Protein AF-M0P6E9-F1 (afdb_monomer_lite)

Foldseek 3Di:
DKFAPVQFDPCLQPDDPVSQLVLLVQLCVQLVHDSVQKHKDRDHDDDDPPQPPFDDDPNDGDGCVPDPPVNVVVNVVSRRPGMIDIGGPPVSLVSSQVSSCVSRVGDPVRDDSDPPPPPPPDPVVVPPPD

Radius of gyration: 19.84 Å; chains: 1; bounding box: 46×29×56 Å

InterPro domains:
  IPR045509 HD-associated domain [PF19276] (1-109)

Organism: NCBI:txid1230456

Structure (mmCIF, N/CA/C/O backbone):
data_AF-M0P6E9-F1
#
_entry.id   AF-M0P6E9-F1
#
loop_
_atom_site.group_PDB
_atom_site.id
_atom_site.type_symbol
_atom_site.label_atom_id
_atom_site.label_alt_id
_atom_site.label_comp_id
_atom_site.label_asym_id
_atom_site.label_entity_id
_atom_site.label_seq_id
_atom_site.pdbx_PDB_ins_code
_atom_site.Cartn_x
_atom_site.Cartn_y
_atom_site.Cartn_z
_atom_site.occupancy
_atom_site.B_iso_or_equiv
_atom_site.auth_seq_id
_atom_site.auth_comp_id
_atom_site.auth_asym_id
_atom_site.auth_atom_id
_atom_site.pdbx_PDB_model_num
ATOM 1 N N . MET A 1 1 ? 8.505 5.406 -2.255 1.00 88.75 1 MET A N 1
ATOM 2 C CA . MET A 1 1 ? 7.407 6.377 -2.026 1.00 88.75 1 MET A CA 1
ATOM 3 C C . MET A 1 1 ? 6.460 5.807 -0.987 1.00 88.75 1 MET A C 1
ATOM 5 O O . MET A 1 1 ? 6.493 4.594 -0.787 1.00 88.75 1 MET A O 1
ATOM 9 N N . TRP A 1 2 ? 5.639 6.644 -0.362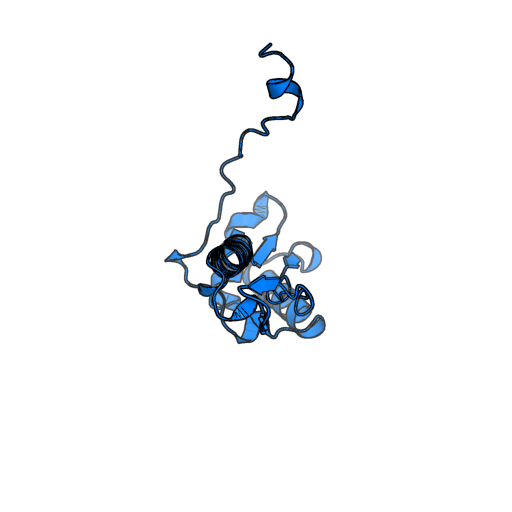 1.00 91.69 2 TRP A N 1
ATOM 10 C CA . TRP A 1 2 ? 4.557 6.194 0.511 1.00 91.69 2 TRP A CA 1
ATOM 11 C C . TRP A 1 2 ? 3.276 7.009 0.312 1.00 91.69 2 TRP A C 1
ATOM 13 O O . TRP A 1 2 ? 3.346 8.135 -0.185 1.00 91.69 2 TRP A O 1
ATOM 23 N N . ALA A 1 3 ? 2.145 6.415 0.700 1.00 90.19 3 ALA A N 1
ATOM 24 C CA . ALA A 1 3 ? 0.812 7.021 0.699 1.00 90.19 3 ALA A CA 1
ATOM 25 C C . ALA A 1 3 ? 0.105 6.772 2.043 1.00 90.19 3 ALA A C 1
ATOM 27 O O . ALA A 1 3 ? 0.342 5.741 2.688 1.00 90.19 3 ALA A O 1
ATOM 28 N N . GLU A 1 4 ? -0.719 7.726 2.482 1.00 89.31 4 GLU A N 1
ATOM 29 C CA . GLU A 1 4 ? -1.529 7.608 3.701 1.00 89.31 4 GLU A CA 1
ATOM 30 C C . GLU A 1 4 ? -2.797 6.788 3.443 1.00 89.31 4 GLU A C 1
ATOM 32 O O . GLU A 1 4 ? -3.168 6.529 2.301 1.00 89.31 4 GLU A O 1
ATOM 37 N N . TYR A 1 5 ? -3.468 6.357 4.513 1.00 87.81 5 TYR A N 1
ATOM 38 C CA . TYR A 1 5 ? -4.628 5.465 4.416 1.00 87.81 5 TYR A CA 1
ATOM 39 C C . TYR A 1 5 ? -5.737 6.015 3.504 1.00 87.81 5 TYR A C 1
ATOM 41 O O . TYR A 1 5 ? -6.302 5.270 2.705 1.00 87.81 5 TYR A O 1
ATOM 49 N N . ASP A 1 6 ? -6.035 7.311 3.626 1.00 87.88 6 ASP A N 1
ATOM 50 C CA . ASP A 1 6 ? -7.139 7.962 2.914 1.00 87.88 6 ASP A CA 1
ATOM 51 C C . ASP A 1 6 ? -6.813 8.248 1.430 1.00 87.88 6 ASP A C 1
ATOM 53 O O . ASP A 1 6 ? -7.733 8.440 0.636 1.00 87.88 6 ASP A O 1
ATOM 57 N N . ASP A 1 7 ? -5.532 8.201 1.042 1.00 89.31 7 ASP A N 1
ATOM 58 C CA . ASP A 1 7 ? -5.055 8.433 -0.334 1.00 89.31 7 ASP A CA 1
ATOM 59 C C . ASP A 1 7 ? -4.926 7.134 -1.152 1.00 89.31 7 ASP A C 1
ATOM 61 O O . ASP A 1 7 ? -4.535 7.150 -2.324 1.00 89.31 7 ASP A O 1
ATOM 65 N N . VAL A 1 8 ? -5.223 5.988 -0.531 1.00 90.38 8 VAL A N 1
ATOM 66 C CA . VAL A 1 8 ? -5.123 4.659 -1.140 1.00 90.38 8 VAL A CA 1
ATOM 67 C C . VAL A 1 8 ? -6.526 4.144 -1.497 1.00 90.38 8 VAL A C 1
ATOM 69 O O . VAL A 1 8 ? -7.386 4.054 -0.618 1.00 90.38 8 VAL A O 1
ATOM 72 N N . PRO A 1 9 ? -6.788 3.772 -2.766 1.00 91.31 9 PRO A N 1
ATOM 73 C CA . PRO A 1 9 ? -8.082 3.227 -3.175 1.00 91.31 9 PRO A CA 1
ATOM 74 C C . PRO A 1 9 ? -8.426 1.891 -2.501 1.00 91.31 9 PRO A C 1
ATOM 76 O O . PRO A 1 9 ? -7.556 1.045 -2.308 1.00 91.31 9 PRO A O 1
ATOM 79 N N . GLU A 1 10 ? -9.720 1.637 -2.273 1.00 90.06 10 GLU A N 1
ATOM 80 C CA . GLU A 1 10 ? -10.227 0.407 -1.626 1.00 90.06 10 GLU A CA 1
ATOM 81 C C . GLU A 1 10 ? -9.695 -0.885 -2.267 1.00 90.06 10 GLU A C 1
ATOM 83 O O . GLU A 1 10 ? -9.287 -1.803 -1.568 1.00 90.06 10 GLU A O 1
ATOM 88 N N . ARG A 1 11 ? -9.592 -0.933 -3.604 1.00 91.56 11 ARG A N 1
ATOM 89 C CA . ARG A 1 11 ? -9.064 -2.108 -4.328 1.00 91.56 11 ARG A CA 1
ATOM 90 C C . ARG A 1 11 ? -7.640 -2.500 -3.920 1.00 91.56 11 ARG A C 1
ATOM 92 O O . ARG A 1 11 ? -7.230 -3.623 -4.178 1.00 91.56 11 ARG A O 1
ATOM 99 N N . VAL A 1 12 ? -6.867 -1.542 -3.405 1.00 91.81 12 VAL A N 1
ATOM 100 C CA . VAL A 1 12 ? -5.497 -1.762 -2.941 1.00 91.81 12 VAL A CA 1
ATOM 101 C C . VAL A 1 12 ? -5.526 -2.226 -1.487 1.00 91.81 12 VAL A C 1
ATOM 103 O O . VAL A 1 12 ? -4.804 -3.154 -1.155 1.00 91.81 12 VAL A O 1
ATOM 106 N N . HIS A 1 13 ? -6.404 -1.663 -0.647 1.00 90.31 13 HIS A N 1
ATOM 107 C CA . HIS A 1 13 ? -6.617 -2.126 0.736 1.00 90.31 13 HIS A CA 1
ATOM 108 C C . HIS A 1 13 ? -7.131 -3.569 0.817 1.00 90.31 13 HIS A C 1
ATOM 110 O O . HIS A 1 13 ? -6.782 -4.298 1.742 1.00 90.31 13 HIS A O 1
ATOM 116 N N . GLU A 1 14 ? -7.958 -3.982 -0.144 1.00 89.19 14 GLU A N 1
ATOM 117 C CA . GLU A 1 14 ? -8.543 -5.326 -0.219 1.00 89.19 14 GLU A CA 1
ATOM 118 C C . GLU A 1 14 ? -7.663 -6.342 -0.970 1.00 89.19 14 GLU A C 1
ATOM 120 O O . GLU A 1 14 ? -8.058 -7.503 -1.108 1.00 89.19 14 GLU A O 1
ATOM 125 N N . ALA A 1 15 ? -6.495 -5.927 -1.476 1.00 89.75 15 ALA A N 1
ATOM 126 C CA . ALA A 1 15 ? -5.599 -6.811 -2.208 1.00 89.75 15 ALA A CA 1
ATOM 127 C C . ALA A 1 15 ? -5.109 -7.949 -1.300 1.00 89.75 15 ALA A C 1
ATOM 129 O O . ALA A 1 15 ? -4.611 -7.728 -0.197 1.00 89.75 15 ALA A O 1
ATOM 130 N N . ASP A 1 16 ? -5.258 -9.185 -1.769 1.00 90.38 16 ASP A N 1
ATOM 131 C CA . ASP A 1 16 ? -4.583 -10.326 -1.166 1.00 90.38 16 ASP A CA 1
ATOM 132 C C . ASP A 1 16 ? -3.158 -10.461 -1.720 1.00 90.38 16 ASP A C 1
ATOM 134 O O . ASP A 1 16 ? -2.718 -9.698 -2.578 1.00 90.38 16 ASP A O 1
ATOM 138 N N . HIS A 1 17 ? -2.417 -11.453 -1.234 1.00 90.38 17 HIS A N 1
ATOM 139 C CA . HIS A 1 17 ? -1.017 -11.623 -1.614 1.00 90.38 17 HIS A CA 1
ATOM 140 C C . HIS A 1 17 ? -0.800 -11.860 -3.122 1.00 90.38 17 HIS A C 1
ATOM 142 O O . HIS A 1 17 ? 0.224 -11.452 -3.681 1.00 90.38 17 HIS A O 1
ATOM 148 N N . ASP A 1 18 ? -1.752 -12.522 -3.786 1.00 93.81 18 ASP A N 1
ATOM 149 C CA . ASP A 1 18 ? -1.676 -12.770 -5.225 1.00 93.81 18 ASP A CA 1
ATOM 150 C C . ASP A 1 18 ? -1.939 -11.465 -5.991 1.00 93.81 18 ASP A C 1
ATOM 152 O O . ASP A 1 18 ? -1.188 -11.127 -6.908 1.00 93.81 18 ASP A O 1
ATOM 156 N N . ALA A 1 19 ? -2.935 -10.682 -5.564 1.00 94.06 19 ALA A N 1
ATOM 157 C CA . ALA A 1 19 ? -3.206 -9.356 -6.110 1.00 94.06 19 ALA A CA 1
ATOM 158 C C . ALA A 1 19 ? -2.036 -8.381 -5.885 1.00 94.06 19 ALA A C 1
ATOM 160 O O . ALA A 1 19 ? -1.636 -7.689 -6.818 1.00 94.06 19 ALA A O 1
ATOM 161 N N . GLU A 1 20 ? -1.435 -8.357 -4.691 1.00 94.56 20 GLU A N 1
ATOM 162 C CA . GLU A 1 20 ? -0.222 -7.581 -4.402 1.00 94.56 20 GLU A CA 1
ATOM 163 C C . GLU A 1 20 ? 0.919 -7.956 -5.356 1.00 94.56 20 GLU A C 1
ATOM 165 O O . GLU A 1 20 ? 1.574 -7.082 -5.922 1.00 94.56 20 GLU A O 1
ATOM 170 N N . THR A 1 21 ? 1.129 -9.256 -5.587 1.00 95.31 21 THR A N 1
ATOM 171 C CA . THR A 1 21 ? 2.175 -9.763 -6.486 1.00 95.31 21 THR A CA 1
ATOM 172 C C . THR A 1 21 ? 1.947 -9.355 -7.944 1.00 95.31 21 THR A C 1
ATOM 174 O O . THR A 1 21 ? 2.911 -9.037 -8.648 1.00 95.31 21 THR A O 1
ATOM 177 N N . GLU A 1 22 ? 0.701 -9.357 -8.420 1.00 96.81 22 GLU A N 1
ATOM 178 C CA . GLU A 1 22 ? 0.379 -8.865 -9.765 1.00 96.81 22 GLU A CA 1
ATOM 179 C C . GLU A 1 22 ? 0.562 -7.344 -9.862 1.00 96.81 22 GLU A C 1
ATOM 181 O O . GLU A 1 22 ? 1.165 -6.863 -10.819 1.00 96.81 22 GLU A O 1
ATOM 186 N N . LEU A 1 23 ? 0.185 -6.580 -8.832 1.00 97.19 23 LEU A N 1
ATOM 187 C CA . LEU A 1 23 ? 0.444 -5.138 -8.791 1.00 97.19 23 LEU A CA 1
ATOM 188 C C . LEU A 1 23 ? 1.949 -4.822 -8.809 1.00 97.19 23 LEU A C 1
ATOM 190 O O . LEU A 1 23 ? 2.383 -3.952 -9.561 1.00 97.19 23 LEU A O 1
ATOM 194 N N . GLU A 1 24 ? 2.779 -5.547 -8.049 1.00 98.12 24 GLU A N 1
ATOM 195 C CA . GLU A 1 24 ? 4.246 -5.420 -8.125 1.00 98.12 24 GLU A CA 1
ATOM 196 C C . GLU A 1 24 ? 4.767 -5.627 -9.549 1.00 98.12 24 GLU A C 1
ATOM 198 O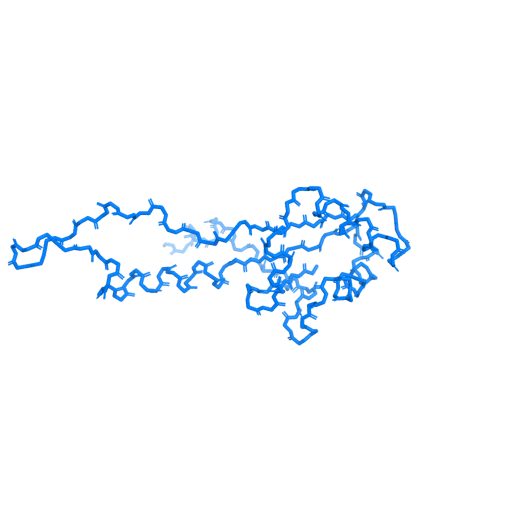 O . GLU A 1 24 ? 5.703 -4.950 -9.991 1.00 98.12 24 GLU A O 1
ATOM 203 N N . ARG A 1 25 ? 4.182 -6.593 -10.261 1.00 98.12 25 ARG A N 1
ATOM 204 C CA . ARG A 1 25 ? 4.553 -6.922 -11.630 1.00 98.12 25 ARG A CA 1
ATOM 205 C C . ARG A 1 25 ? 4.154 -5.815 -12.597 1.00 98.12 25 ARG A C 1
ATOM 207 O O . ARG A 1 25 ? 5.012 -5.384 -13.362 1.00 98.12 25 ARG A O 1
ATOM 214 N N . GLU A 1 26 ? 2.917 -5.338 -12.533 1.00 98.19 26 GLU A N 1
ATOM 215 C CA . GLU A 1 26 ? 2.425 -4.232 -13.360 1.00 98.19 26 GLU A CA 1
ATOM 216 C C . GLU A 1 26 ? 3.279 -2.972 -13.165 1.00 98.19 26 GLU A C 1
ATOM 218 O O . GLU A 1 26 ? 3.734 -2.368 -14.135 1.00 98.19 26 GLU A O 1
ATOM 223 N N . ILE A 1 27 ? 3.604 -2.629 -11.912 1.00 98.00 27 ILE A N 1
ATOM 224 C CA . ILE A 1 27 ? 4.489 -1.500 -11.590 1.00 98.00 27 ILE A CA 1
ATOM 225 C C . ILE A 1 27 ? 5.883 -1.703 -12.193 1.00 98.00 27 ILE A C 1
ATOM 227 O O . ILE A 1 27 ? 6.482 -0.761 -12.714 1.00 98.00 27 ILE A O 1
ATOM 231 N N . ALA A 1 28 ? 6.435 -2.915 -12.103 1.00 97.94 28 ALA A N 1
ATOM 232 C CA . ALA A 1 28 ? 7.758 -3.210 -12.640 1.00 97.94 28 ALA A CA 1
ATOM 233 C C . ALA A 1 28 ? 7.799 -3.143 -14.174 1.00 97.94 28 ALA A C 1
ATOM 235 O O . ALA A 1 28 ? 8.785 -2.652 -14.729 1.00 97.94 28 ALA A O 1
ATOM 236 N N . GLU A 1 29 ? 6.741 -3.619 -14.834 1.00 98.25 29 GLU A N 1
ATOM 237 C CA . GLU A 1 29 ? 6.571 -3.558 -16.286 1.00 98.25 29 GLU A CA 1
ATOM 238 C C . GLU A 1 29 ? 6.457 -2.099 -16.759 1.00 98.25 29 GLU A C 1
ATOM 240 O O . GLU A 1 29 ? 7.213 -1.692 -17.641 1.00 98.25 29 GLU A O 1
ATOM 245 N N . GLU A 1 30 ? 5.626 -1.283 -16.106 1.00 98.12 30 GLU A N 1
ATOM 246 C CA . GLU A 1 30 ? 5.474 0.147 -16.417 1.00 98.12 30 GLU A CA 1
ATOM 247 C C . GLU A 1 30 ? 6.763 0.952 -16.143 1.00 98.12 30 GLU A C 1
ATOM 249 O O . GLU A 1 30 ? 7.137 1.849 -16.898 1.00 98.12 30 GLU A O 1
ATOM 254 N N . ALA A 1 31 ? 7.510 0.616 -15.085 1.00 96.88 31 ALA A N 1
ATOM 255 C CA . ALA A 1 31 ? 8.753 1.307 -14.722 1.00 96.88 31 ALA A CA 1
ATOM 256 C C . ALA A 1 31 ? 10.005 0.843 -15.500 1.00 96.88 31 ALA A C 1
ATOM 258 O O . ALA A 1 31 ? 11.101 1.391 -15.270 1.00 96.88 31 ALA A O 1
ATOM 259 N N . ASP A 1 32 ? 9.861 -0.163 -16.371 1.00 97.50 32 ASP A N 1
ATOM 260 C CA . ASP A 1 32 ? 10.944 -0.858 -17.079 1.00 97.50 32 ASP A CA 1
ATOM 261 C C . ASP A 1 32 ? 12.053 -1.326 -16.113 1.00 97.50 32 ASP A C 1
ATOM 263 O O . ASP A 1 32 ? 13.222 -0.919 -16.165 1.00 97.50 32 ASP A O 1
ATOM 267 N N . VAL A 1 33 ? 11.665 -2.139 -15.126 1.00 97.56 33 VAL A N 1
ATOM 268 C CA . VAL A 1 33 ? 12.578 -2.765 -14.160 1.00 97.56 33 VAL A CA 1
ATOM 269 C C . VAL A 1 33 ? 12.261 -4.246 -13.973 1.00 97.56 33 VAL A C 1
ATOM 271 O O . VAL A 1 33 ? 11.181 -4.736 -14.275 1.00 97.56 33 VAL A O 1
ATOM 274 N N . ALA A 1 34 ? 13.217 -5.002 -13.430 1.00 96.56 34 ALA A N 1
ATOM 275 C CA . ALA A 1 34 ? 12.944 -6.381 -13.044 1.00 96.56 34 ALA A CA 1
ATOM 276 C C . ALA A 1 34 ? 11.914 -6.423 -11.903 1.00 96.56 34 ALA A C 1
ATOM 278 O O . ALA A 1 34 ? 12.105 -5.730 -10.910 1.00 96.56 34 ALA A O 1
ATOM 279 N N . ARG A 1 35 ? 10.917 -7.315 -11.972 1.00 95.19 35 ARG A N 1
ATOM 280 C CA . ARG A 1 35 ? 9.895 -7.502 -10.917 1.00 95.19 35 ARG A CA 1
ATOM 281 C C . ARG A 1 35 ? 10.466 -7.576 -9.498 1.00 95.19 35 ARG A C 1
ATOM 283 O O . ARG A 1 35 ? 9.980 -6.909 -8.605 1.00 95.19 35 ARG A O 1
ATOM 290 N N . ARG A 1 36 ? 11.573 -8.302 -9.295 1.00 95.56 36 ARG A N 1
ATOM 291 C CA . ARG A 1 36 ? 12.260 -8.419 -7.984 1.00 95.56 36 ARG A CA 1
ATOM 292 C C . ARG A 1 36 ? 12.803 -7.098 -7.411 1.00 95.56 36 ARG A C 1
ATOM 294 O O . ARG A 1 36 ? 13.351 -7.092 -6.315 1.00 95.56 36 ARG A O 1
ATOM 301 N N . HIS A 1 37 ? 12.809 -6.029 -8.204 1.00 96.62 37 HIS A N 1
ATOM 302 C CA . HIS A 1 37 ? 13.223 -4.693 -7.788 1.00 96.62 37 HIS A CA 1
ATOM 303 C C . HIS A 1 37 ? 12.045 -3.843 -7.311 1.00 96.62 37 HIS A C 1
ATOM 305 O O . HIS A 1 37 ? 12.283 -2.703 -6.938 1.00 96.62 37 HIS A O 1
ATOM 311 N N . VAL A 1 38 ? 10.818 -4.357 -7.338 1.00 97.88 38 VAL A N 1
ATOM 312 C CA . VAL A 1 38 ? 9.638 -3.682 -6.807 1.00 97.88 38 VAL A CA 1
ATOM 313 C C . VAL A 1 38 ? 9.112 -4.523 -5.657 1.00 97.88 38 VAL A C 1
ATOM 315 O O . VAL A 1 38 ? 8.988 -5.737 -5.790 1.00 97.88 38 VAL A O 1
ATOM 318 N N . ILE A 1 39 ? 8.868 -3.872 -4.524 1.00 97.25 39 ILE A N 1
ATOM 319 C CA . ILE A 1 39 ? 8.163 -4.458 -3.385 1.00 97.25 39 ILE A CA 1
ATOM 320 C C . ILE A 1 39 ? 7.019 -3.515 -3.046 1.00 97.25 39 ILE A C 1
ATOM 322 O O . ILE A 1 39 ? 7.266 -2.324 -2.814 1.00 97.25 39 ILE A O 1
ATOM 326 N N . LEU A 1 40 ? 5.804 -4.053 -3.028 1.00 96.44 40 LEU A N 1
ATOM 327 C CA . LEU A 1 40 ? 4.607 -3.374 -2.549 1.00 96.44 40 LEU A CA 1
ATOM 328 C C . LEU A 1 40 ? 4.304 -3.872 -1.132 1.00 96.44 40 LEU A C 1
ATOM 330 O O . LEU A 1 40 ? 4.240 -5.071 -0.893 1.00 96.44 40 LEU A O 1
ATOM 334 N N . ASP A 1 41 ? 4.149 -2.945 -0.194 1.00 94.19 41 ASP A N 1
ATOM 335 C CA . ASP A 1 41 ? 3.781 -3.228 1.193 1.00 94.19 41 ASP A CA 1
ATOM 336 C C . ASP A 1 41 ? 2.449 -2.543 1.494 1.00 94.19 41 ASP A C 1
ATOM 338 O O . ASP A 1 41 ? 2.385 -1.308 1.553 1.00 94.19 41 ASP A O 1
ATOM 342 N N . VAL A 1 42 ? 1.395 -3.347 1.645 1.00 93.25 42 VAL A N 1
ATOM 343 C CA . VAL A 1 42 ? 0.052 -2.902 2.028 1.00 93.25 42 VAL A CA 1
ATOM 344 C C . VAL A 1 42 ? -0.243 -3.443 3.427 1.00 93.25 42 VAL A C 1
ATOM 346 O O . VAL A 1 42 ? -0.667 -4.588 3.587 1.00 93.25 42 VAL A O 1
ATOM 349 N N . PRO A 1 43 ? -0.008 -2.654 4.491 1.00 88.56 43 PRO A N 1
ATOM 350 C CA . PRO A 1 43 ? -0.321 -3.123 5.828 1.00 88.56 43 PRO A CA 1
ATOM 351 C C . PRO A 1 43 ? -1.835 -3.352 5.964 1.00 88.56 43 PRO A C 1
ATOM 353 O O . PRO A 1 43 ? -2.621 -2.563 5.436 1.00 88.56 43 PRO A O 1
ATOM 356 N N . PRO A 1 44 ? -2.278 -4.364 6.729 1.00 83.19 44 PRO A N 1
ATOM 357 C CA . PRO A 1 44 ? -3.701 -4.614 6.935 1.00 83.19 44 PRO A CA 1
ATOM 358 C C . PRO A 1 44 ? -4.397 -3.404 7.569 1.00 83.19 44 PRO A C 1
ATOM 360 O O . PRO A 1 44 ? -3.756 -2.603 8.263 1.00 83.19 44 PRO A O 1
ATOM 363 N N . GLU A 1 45 ? -5.722 -3.302 7.395 1.00 78.19 45 GLU A N 1
ATOM 364 C CA . GLU A 1 45 ? -6.489 -2.208 7.996 1.00 78.19 45 GLU A CA 1
ATOM 365 C C . GLU A 1 45 ? -6.216 -2.139 9.515 1.00 78.19 45 GLU A C 1
ATOM 367 O O . GLU A 1 45 ? -6.284 -3.167 10.211 1.00 78.19 45 GLU A O 1
ATOM 372 N N . PRO A 1 46 ? -5.926 -0.940 10.066 1.00 70.12 46 PRO A N 1
ATOM 373 C CA . PRO A 1 46 ? -5.733 -0.756 11.496 1.00 70.12 46 PRO A CA 1
ATOM 374 C C . PRO A 1 46 ? -6.947 -1.250 12.296 1.00 70.12 46 PRO A C 1
ATOM 376 O O . PRO A 1 46 ? -7.967 -0.566 12.423 1.00 70.12 46 PRO A O 1
ATOM 379 N N . SER A 1 47 ? -6.832 -2.442 12.882 1.00 63.75 47 SER A N 1
ATOM 380 C CA . SER A 1 47 ? -7.879 -3.033 13.713 1.00 63.75 47 SER A CA 1
ATOM 381 C C . SER A 1 47 ? -7.524 -2.916 15.193 1.00 63.75 47 SER A C 1
ATOM 383 O O . SER A 1 47 ? -6.445 -3.296 15.643 1.00 63.75 47 SER A O 1
ATOM 385 N N . MET A 1 48 ? -8.458 -2.412 15.998 1.00 58.28 48 MET A N 1
ATOM 386 C CA . MET A 1 48 ? -8.303 -2.422 17.452 1.00 58.28 48 MET A CA 1
ATOM 387 C C . MET A 1 48 ? -8.807 -3.754 18.007 1.00 58.28 48 MET A C 1
ATOM 389 O O . MET A 1 48 ? -9.993 -3.911 18.295 1.00 58.28 48 MET A O 1
ATOM 393 N N . ARG A 1 49 ? -7.897 -4.711 18.212 1.00 47.31 49 ARG A N 1
ATOM 394 C CA . ARG A 1 49 ? -8.162 -5.968 18.939 1.00 47.31 49 ARG A CA 1
ATOM 395 C C . ARG A 1 49 ? -8.275 -5.799 20.468 1.00 47.31 49 ARG A C 1
ATOM 397 O O . ARG A 1 49 ? -8.088 -6.757 21.205 1.00 47.31 49 ARG A O 1
ATOM 404 N N . GLU A 1 50 ? -8.643 -4.623 20.972 1.00 44.47 50 GLU A N 1
ATOM 405 C CA . GLU A 1 50 ? -8.946 -4.401 22.397 1.00 44.47 50 GLU A CA 1
ATOM 406 C C . GLU A 1 50 ? -10.420 -4.038 22.608 1.00 44.47 50 GLU A C 1
ATOM 408 O O . GLU A 1 50 ? -10.792 -2.993 23.132 1.00 44.47 50 GLU A O 1
ATOM 413 N N . SER A 1 51 ? -11.303 -4.960 22.229 1.00 44.72 51 SER A N 1
ATOM 414 C CA . SER A 1 51 ? -12.721 -4.925 22.615 1.00 44.72 51 SER A CA 1
ATOM 415 C C . SER A 1 51 ? -12.967 -5.368 24.072 1.00 44.72 51 SER A C 1
ATOM 417 O O . SER A 1 51 ? -14.118 -5.543 24.476 1.00 44.72 51 SER A O 1
ATOM 419 N N . THR A 1 52 ? -11.923 -5.609 24.873 1.00 42.34 52 THR A N 1
ATOM 420 C CA . THR A 1 52 ? -12.030 -6.253 26.198 1.00 42.34 52 THR A CA 1
ATOM 421 C C . THR A 1 52 ? -11.745 -5.340 27.384 1.00 42.34 52 THR A C 1
ATOM 423 O O . THR A 1 52 ? -12.102 -5.708 28.506 1.00 42.34 52 THR A O 1
ATOM 426 N N . ALA A 1 53 ? -11.194 -4.142 27.176 1.00 46.91 53 ALA A N 1
ATOM 427 C CA . ALA A 1 53 ? -11.052 -3.173 28.253 1.00 46.91 53 ALA A CA 1
ATOM 428 C C . ALA A 1 53 ? -12.446 -2.636 28.638 1.00 46.91 53 ALA A C 1
ATOM 430 O O . ALA A 1 53 ? -13.038 -1.773 27.986 1.00 46.91 53 ALA A O 1
ATOM 431 N N . ARG A 1 54 ? -13.020 -3.220 29.690 1.00 45.03 54 ARG A N 1
ATOM 432 C CA . ARG A 1 54 ? -14.250 -2.762 30.340 1.00 45.03 54 ARG A CA 1
ATOM 433 C C . ARG A 1 54 ? -13.849 -1.753 31.407 1.00 45.03 54 ARG A C 1
ATOM 435 O O . ARG A 1 54 ? -13.126 -2.113 32.330 1.00 45.03 54 ARG A O 1
ATOM 442 N N . VAL A 1 55 ? -14.312 -0.511 31.295 1.00 52.22 55 VAL A N 1
ATOM 443 C CA . VAL A 1 55 ? -14.096 0.506 32.333 1.00 52.22 55 VAL A CA 1
ATOM 444 C C . VAL A 1 55 ? -15.406 0.723 33.072 1.00 52.22 55 VAL A C 1
ATOM 446 O O . VAL A 1 55 ? -16.449 0.951 32.459 1.00 52.22 55 VAL A O 1
ATOM 449 N N . THR A 1 56 ? -15.347 0.623 34.397 1.00 44.44 56 THR A N 1
ATOM 450 C CA . THR A 1 56 ? -16.468 0.940 35.280 1.00 44.44 56 THR A CA 1
ATOM 451 C C . THR A 1 56 ? -16.489 2.445 35.510 1.00 44.44 56 THR A C 1
ATOM 453 O O . THR A 1 56 ? -15.562 2.991 36.103 1.00 44.44 56 THR A O 1
ATOM 456 N N . VAL A 1 57 ? -17.552 3.115 35.070 1.00 53.28 57 VAL A N 1
ATOM 457 C CA . VAL A 1 57 ? -17.821 4.521 35.407 1.00 53.28 57 VAL A 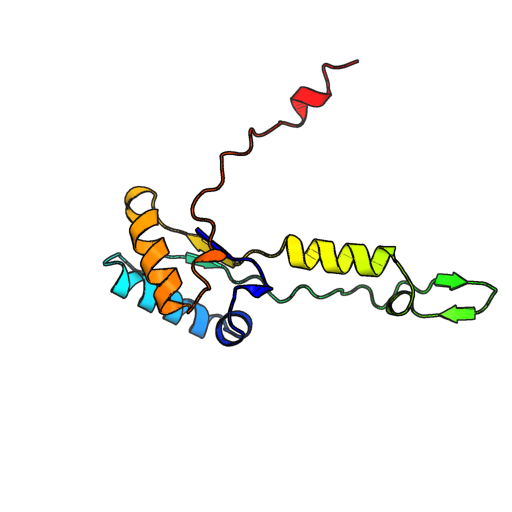CA 1
ATOM 458 C C . VAL A 1 57 ? -19.127 4.540 36.191 1.00 53.28 57 VAL A C 1
ATOM 460 O O . VAL A 1 57 ? -20.134 4.036 35.705 1.00 53.28 57 VAL A O 1
ATOM 463 N N . ASN A 1 58 ? -19.109 5.065 37.419 1.00 42.22 58 ASN A N 1
ATOM 464 C CA . ASN A 1 58 ? -20.281 5.127 38.308 1.00 42.22 58 ASN A CA 1
ATOM 465 C C . ASN A 1 58 ? -20.993 3.774 38.546 1.00 42.22 58 ASN A C 1
ATOM 467 O O . ASN A 1 58 ? -22.210 3.727 38.674 1.00 42.22 58 ASN A O 1
ATOM 471 N N . GLY A 1 59 ? -20.245 2.666 38.610 1.00 50.44 59 GLY A N 1
ATOM 472 C CA . GLY A 1 59 ? -20.799 1.339 38.922 1.00 50.44 59 GLY A CA 1
ATOM 473 C C . GLY A 1 59 ? -21.414 0.577 37.741 1.00 50.44 59 GLY A C 1
ATOM 474 O O . GLY A 1 59 ? -21.807 -0.572 37.919 1.00 50.44 59 GLY A O 1
ATOM 475 N N . GLU A 1 60 ? -21.439 1.148 36.532 1.00 44.84 60 GLU A N 1
ATOM 476 C CA . GLU A 1 60 ? -21.901 0.452 35.326 1.00 44.84 60 GLU A CA 1
ATOM 477 C C . GLU A 1 60 ? -20.727 -0.011 34.450 1.00 44.84 60 GLU A C 1
ATOM 479 O O . GLU A 1 60 ? -19.821 0.759 34.121 1.00 44.84 60 GLU A O 1
ATOM 484 N N . VAL A 1 61 ? -20.753 -1.282 34.034 1.00 51.25 61 VAL A N 1
ATOM 485 C CA . VAL A 1 61 ? -19.782 -1.856 33.091 1.00 51.25 61 VAL A CA 1
ATOM 486 C C . VAL A 1 61 ? -20.159 -1.418 31.676 1.00 51.25 61 VAL A C 1
ATOM 488 O O . VAL A 1 61 ? -21.102 -1.950 31.089 1.00 51.25 61 VAL A O 1
ATOM 491 N N . ARG A 1 62 ? -19.429 -0.452 31.105 1.00 54.50 62 ARG A N 1
ATOM 492 C CA . ARG A 1 62 ? -19.687 0.058 29.746 1.00 54.50 62 ARG A CA 1
ATOM 493 C C . ARG A 1 62 ? -18.465 -0.146 28.850 1.00 54.50 62 ARG A C 1
ATOM 495 O O . ARG A 1 62 ? -17.321 -0.104 29.299 1.00 54.50 62 ARG A O 1
ATOM 502 N N . ARG A 1 63 ? -18.706 -0.409 27.561 1.00 53.25 63 ARG A N 1
ATOM 503 C CA . ARG A 1 63 ? -17.643 -0.559 26.555 1.00 53.25 63 ARG A CA 1
ATOM 504 C C . ARG A 1 63 ? -16.981 0.809 26.307 1.00 53.25 63 ARG A C 1
ATOM 506 O O . ARG A 1 63 ? -17.670 1.762 25.944 1.00 53.25 63 ARG A O 1
ATOM 513 N N . LEU A 1 64 ? -15.660 0.886 26.499 1.00 53.53 64 LEU A N 1
ATOM 514 C CA . LEU A 1 64 ? -14.813 2.087 26.340 1.00 53.53 64 LEU A CA 1
ATOM 515 C C . LEU A 1 64 ? -14.950 2.755 24.957 1.00 53.53 64 LEU A C 1
ATOM 517 O O . LEU A 1 64 ? -14.839 3.974 24.826 1.00 53.53 64 LEU A O 1
ATOM 521 N N . GLU A 1 65 ? -15.222 1.941 23.938 1.00 49.16 65 GLU A N 1
ATOM 522 C CA . GLU A 1 65 ? -15.249 2.299 22.516 1.00 49.16 65 GLU A CA 1
ATOM 523 C C . GLU A 1 65 ? -16.247 3.408 22.137 1.00 49.16 65 GLU A C 1
ATOM 525 O O . GLU A 1 65 ? -16.024 4.093 21.145 1.00 49.16 65 GLU A O 1
ATOM 530 N N . ARG A 1 66 ? -17.325 3.635 22.907 1.00 53.50 66 ARG A N 1
ATOM 531 C CA . ARG A 1 66 ? -18.374 4.608 22.525 1.00 53.50 66 ARG A CA 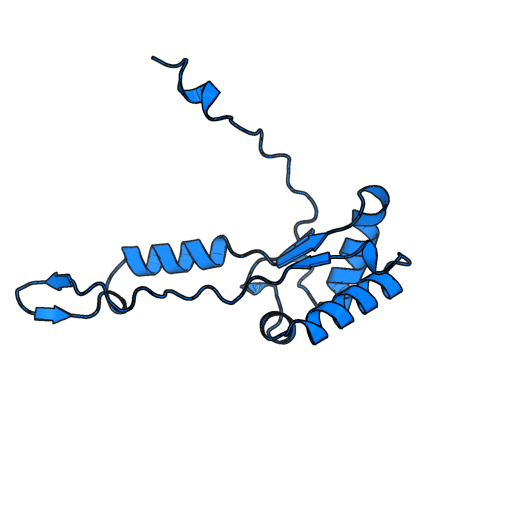1
ATOM 532 C C . ARG A 1 66 ? -18.220 6.016 23.111 1.00 53.50 66 ARG A C 1
ATOM 534 O O . ARG A 1 66 ? -19.012 6.885 22.750 1.00 53.50 66 ARG A O 1
ATOM 541 N N . GLN A 1 67 ? -17.292 6.251 24.044 1.00 52.22 67 GLN A N 1
ATOM 542 C CA . GLN A 1 67 ? -17.230 7.528 24.784 1.00 52.22 67 GLN A CA 1
ATOM 543 C C . GLN A 1 67 ? -15.819 7.960 25.226 1.00 52.22 67 GLN A C 1
ATOM 545 O O . GLN A 1 67 ? -15.708 8.980 25.895 1.00 52.22 67 GLN A O 1
ATOM 550 N N . SER A 1 68 ? -14.746 7.220 24.918 1.00 64.44 68 SER A N 1
ATOM 551 C CA . SER A 1 68 ? -13.395 7.583 25.377 1.00 64.44 68 SER A CA 1
ATOM 552 C C . SER A 1 68 ? -12.653 8.464 24.365 1.00 64.44 68 SER A C 1
ATOM 554 O O . SER A 1 68 ? -12.304 7.969 23.287 1.00 64.44 68 SER A O 1
ATOM 556 N N . PRO A 1 69 ? -12.328 9.729 24.708 1.00 69.12 69 PRO A N 1
ATOM 557 C CA . PRO A 1 69 ? -11.478 10.579 23.874 1.00 69.12 69 PRO A CA 1
ATOM 558 C C . PRO A 1 69 ? -10.108 9.949 23.601 1.00 69.12 69 PRO A C 1
ATOM 560 O O . PRO A 1 69 ? -9.572 10.103 22.510 1.00 69.12 69 PRO A O 1
ATOM 563 N N . LEU A 1 70 ? -9.573 9.175 24.555 1.00 72.81 70 LEU A N 1
ATOM 564 C CA . LEU A 1 70 ? -8.302 8.466 24.401 1.00 72.81 70 LEU A CA 1
ATOM 565 C C . LEU A 1 70 ? -8.386 7.370 23.332 1.00 72.81 70 LEU A C 1
ATOM 567 O O . LEU A 1 70 ? -7.499 7.266 22.497 1.00 72.81 70 LEU A O 1
ATOM 571 N N . VAL A 1 71 ? -9.462 6.577 23.320 1.00 70.12 71 VAL A N 1
ATOM 572 C CA . VAL A 1 71 ? -9.646 5.517 22.309 1.00 70.12 71 VAL A CA 1
ATOM 573 C C . VAL A 1 71 ? -9.836 6.125 20.920 1.00 70.12 71 VAL A C 1
ATOM 575 O O . VAL A 1 71 ? -9.299 5.607 19.944 1.00 70.12 71 VAL A O 1
ATOM 578 N N . SER A 1 72 ? -10.553 7.249 20.823 1.00 69.12 72 SER A N 1
ATOM 579 C CA . SER A 1 72 ? -10.658 7.994 19.565 1.00 69.12 72 SER A CA 1
ATOM 580 C C . SER A 1 72 ? -9.293 8.510 19.107 1.00 69.12 72 SER A C 1
ATOM 582 O O . SER A 1 72 ? -8.930 8.306 17.953 1.00 69.12 72 SER A O 1
ATOM 584 N N . ALA A 1 73 ? -8.512 9.109 20.011 1.00 77.44 73 ALA A N 1
ATOM 585 C CA . ALA A 1 73 ? -7.174 9.610 19.708 1.00 77.44 73 ALA A CA 1
ATOM 5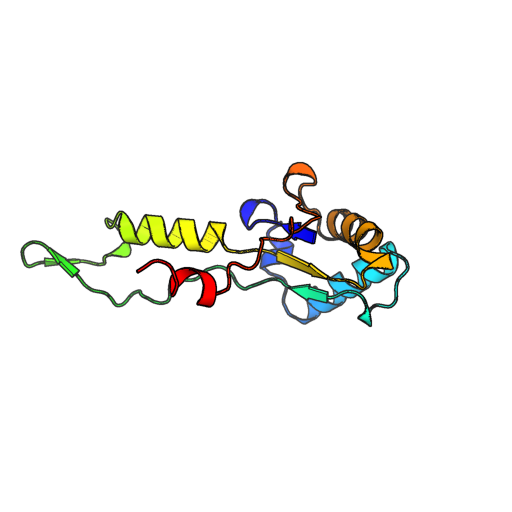86 C C . ALA A 1 73 ? -6.220 8.488 19.268 1.00 77.44 73 ALA A C 1
ATOM 588 O O . ALA A 1 73 ? -5.484 8.662 18.304 1.00 77.44 73 ALA A O 1
ATOM 589 N N . LEU A 1 74 ? -6.272 7.318 19.912 1.00 77.06 74 LEU A N 1
ATOM 590 C CA . LEU A 1 74 ? -5.483 6.145 19.525 1.00 77.06 74 LEU A CA 1
ATOM 591 C C . LEU A 1 74 ? -5.905 5.576 18.163 1.00 77.06 74 LEU A C 1
ATOM 593 O O . LEU A 1 74 ? -5.050 5.118 17.408 1.00 77.06 74 LEU A O 1
ATOM 597 N N . ARG A 1 75 ? -7.199 5.603 17.819 1.00 73.31 75 ARG A N 1
ATOM 598 C CA . ARG A 1 75 ? -7.679 5.194 16.487 1.00 73.31 75 ARG A CA 1
ATOM 599 C C . ARG A 1 75 ? -7.161 6.140 15.407 1.00 73.31 75 ARG A C 1
ATOM 601 O O . ARG A 1 75 ? -6.644 5.678 14.396 1.00 73.31 75 ARG A O 1
ATOM 608 N N . THR A 1 76 ? -7.280 7.445 15.639 1.00 78.75 76 THR A N 1
ATOM 609 C CA . THR A 1 76 ? -6.751 8.468 14.733 1.00 78.75 76 THR A CA 1
ATOM 610 C C . THR A 1 76 ? -5.239 8.330 14.593 1.00 78.75 76 THR A C 1
ATOM 612 O O . THR A 1 76 ? -4.735 8.288 13.481 1.00 78.75 76 THR A O 1
ATOM 615 N N . ALA A 1 77 ? -4.511 8.150 15.697 1.00 80.75 77 ALA A N 1
ATOM 616 C CA . ALA A 1 77 ? -3.065 7.965 15.660 1.00 80.75 77 ALA A CA 1
ATOM 617 C C . ALA A 1 77 ? -2.646 6.715 14.871 1.00 80.75 77 ALA A C 1
ATOM 619 O O . ALA A 1 77 ? -1.633 6.764 14.184 1.00 80.75 77 ALA A O 1
ATOM 620 N N . GLN A 1 78 ? -3.393 5.610 14.960 1.00 76.00 78 GLN A N 1
ATOM 621 C CA . GLN A 1 78 ? -3.113 4.398 14.182 1.00 76.00 78 GLN A CA 1
ATOM 622 C C . GLN A 1 78 ? -3.363 4.597 12.686 1.00 76.00 78 GLN A C 1
ATOM 624 O O . GLN A 1 78 ? -2.528 4.182 11.891 1.00 76.00 78 GLN A O 1
ATOM 629 N N . ARG A 1 79 ? -4.460 5.264 12.299 1.00 80.00 79 ARG A N 1
ATOM 630 C CA . ARG A 1 79 ? -4.705 5.604 10.886 1.00 80.00 79 ARG A CA 1
ATOM 631 C C . ARG A 1 79 ? -3.636 6.551 10.343 1.00 80.00 79 ARG A C 1
ATOM 633 O O . ARG A 1 79 ? -3.084 6.274 9.292 1.00 80.00 79 ARG A O 1
ATOM 640 N N . ASN A 1 80 ? -3.248 7.571 11.108 1.00 80.56 80 ASN A N 1
ATOM 641 C CA . ASN A 1 80 ? -2.202 8.519 10.703 1.00 80.56 80 ASN A CA 1
ATOM 642 C C . ASN A 1 80 ? -0.796 7.889 10.620 1.00 80.56 80 ASN A C 1
ATOM 644 O O . ASN A 1 80 ? 0.102 8.447 9.996 1.00 80.56 80 ASN A O 1
ATOM 648 N N . GLN A 1 81 ? -0.559 6.772 11.313 1.00 83.19 81 GLN A N 1
ATOM 649 C CA . GLN A 1 81 ? 0.712 6.040 11.256 1.00 83.19 81 GLN A CA 1
ATOM 650 C C . GLN A 1 81 ? 0.741 4.986 10.152 1.00 83.19 81 GLN A C 1
ATOM 652 O O . GLN A 1 81 ? 1.824 4.520 9.798 1.00 83.19 81 GLN A O 1
ATOM 657 N N . TRP A 1 82 ? -0.422 4.595 9.633 1.00 90.38 82 TRP A N 1
ATOM 658 C CA . TRP A 1 82 ? -0.518 3.636 8.547 1.00 90.38 82 TRP A CA 1
ATOM 659 C C . TRP A 1 82 ? 0.089 4.234 7.278 1.00 90.38 82 TRP A C 1
ATOM 661 O O . TRP A 1 82 ? -0.143 5.401 6.958 1.00 90.38 82 TRP A O 1
ATOM 671 N N . ARG A 1 83 ? 0.898 3.443 6.573 1.00 90.75 83 ARG A N 1
ATOM 672 C CA . ARG A 1 83 ? 1.558 3.858 5.336 1.00 90.75 83 ARG A CA 1
ATOM 673 C C . ARG A 1 83 ? 1.624 2.687 4.375 1.00 90.75 83 ARG A C 1
ATOM 675 O O . ARG A 1 83 ? 2.206 1.665 4.727 1.00 90.75 83 ARG A O 1
ATOM 682 N N . LEU A 1 84 ? 1.118 2.879 3.163 1.00 93.31 84 LEU A N 1
ATOM 683 C CA . LEU A 1 84 ? 1.446 2.015 2.034 1.00 93.31 84 LEU A CA 1
ATOM 684 C C . LEU A 1 84 ? 2.847 2.365 1.539 1.00 93.31 84 LEU A C 1
ATOM 686 O O . LEU A 1 84 ? 3.179 3.547 1.412 1.00 93.31 84 LEU A O 1
ATOM 690 N N . GLY A 1 85 ? 3.663 1.356 1.247 1.00 94.56 85 GLY A N 1
ATOM 691 C CA . GLY A 1 85 ? 5.035 1.535 0.780 1.00 94.56 85 GLY A CA 1
ATOM 692 C C . GLY A 1 85 ? 5.282 0.904 -0.584 1.00 94.56 85 GLY A C 1
ATOM 693 O O . GLY A 1 85 ? 4.940 -0.252 -0.805 1.00 94.56 85 GLY A O 1
ATOM 694 N N . VAL A 1 86 ? 5.953 1.638 -1.478 1.00 96.12 86 VAL A N 1
ATOM 695 C CA . VAL A 1 86 ? 6.553 1.057 -2.692 1.00 96.12 86 VAL A CA 1
ATOM 696 C C . VAL A 1 86 ? 8.053 1.300 -2.687 1.00 96.12 86 VAL A C 1
ATOM 698 O O . VAL A 1 86 ? 8.521 2.452 -2.631 1.00 96.12 86 VAL A O 1
ATOM 701 N N . TYR A 1 87 ? 8.802 0.202 -2.752 1.00 95.62 87 TYR A N 1
ATOM 702 C CA . TYR A 1 87 ? 10.249 0.179 -2.595 1.00 95.62 87 TYR A CA 1
ATOM 703 C C . TYR A 1 87 ? 10.941 -0.320 -3.856 1.00 95.62 87 TYR A C 1
ATOM 705 O O . TYR A 1 87 ? 10.494 -1.262 -4.503 1.00 95.62 87 TYR A O 1
ATOM 713 N N . ALA A 1 88 ? 12.074 0.309 -4.168 1.00 95.69 88 ALA A N 1
ATOM 714 C CA . ALA A 1 88 ? 12.925 -0.070 -5.282 1.00 95.69 88 ALA A CA 1
ATOM 715 C C . ALA A 1 88 ? 14.395 0.276 -5.017 1.00 95.69 88 ALA A C 1
ATOM 717 O O . ALA A 1 88 ? 14.687 1.113 -4.152 1.00 95.69 88 ALA A O 1
ATOM 718 N N . PRO A 1 89 ? 15.346 -0.322 -5.763 1.00 95.50 89 PRO A N 1
ATOM 719 C CA . PRO A 1 89 ? 16.730 0.120 -5.766 1.00 95.50 89 PRO A CA 1
ATOM 720 C C . PRO A 1 89 ? 16.823 1.624 -6.025 1.00 95.50 89 PRO A C 1
ATOM 722 O O . PRO A 1 89 ? 16.160 2.148 -6.917 1.00 95.50 89 PRO A O 1
ATOM 725 N N . ARG A 1 90 ? 17.717 2.298 -5.294 1.00 92.69 90 ARG A N 1
ATOM 726 C CA . ARG A 1 90 ? 17.887 3.762 -5.325 1.00 92.69 90 ARG A CA 1
ATOM 727 C C . ARG A 1 90 ? 17.911 4.389 -6.734 1.00 92.69 90 ARG A C 1
ATOM 729 O O . ARG A 1 90 ? 17.293 5.433 -6.900 1.00 92.69 90 ARG A O 1
ATOM 736 N N . PRO A 1 91 ? 18.570 3.804 -7.758 1.00 93.62 91 PRO A N 1
ATOM 737 C CA . PRO A 1 91 ? 18.576 4.385 -9.107 1.00 93.62 91 PRO A CA 1
ATOM 738 C C . PRO A 1 91 ? 17.225 4.333 -9.843 1.00 93.62 91 PRO A C 1
ATOM 740 O O . PRO A 1 91 ? 17.078 4.963 -10.886 1.00 93.62 91 PRO A O 1
ATOM 743 N N . ALA A 1 92 ? 16.270 3.541 -9.352 1.00 94.56 92 ALA A N 1
ATOM 744 C CA . ALA A 1 92 ? 14.968 3.312 -9.971 1.00 94.56 92 ALA A CA 1
ATOM 745 C C . ALA A 1 92 ? 13.801 3.953 -9.201 1.00 94.56 92 ALA A C 1
ATOM 747 O O . ALA A 1 92 ? 12.694 3.985 -9.735 1.00 94.56 92 ALA A O 1
ATOM 748 N N . THR A 1 93 ? 14.035 4.483 -7.993 1.00 92.50 93 THR A N 1
ATOM 749 C CA . THR A 1 93 ? 12.989 4.997 -7.091 1.00 92.50 93 THR A CA 1
ATOM 750 C C . THR A 1 93 ? 12.048 5.993 -7.766 1.00 92.50 93 THR A C 1
ATOM 752 O O . THR A 1 93 ? 10.840 5.867 -7.609 1.00 92.50 93 THR A O 1
ATOM 755 N N . ASP A 1 94 ? 12.566 6.929 -8.565 1.00 90.69 94 ASP A N 1
ATOM 756 C CA . ASP A 1 94 ? 11.734 7.945 -9.223 1.00 90.69 94 ASP A CA 1
ATOM 757 C C . ASP A 1 94 ? 10.824 7.361 -10.309 1.00 90.69 94 ASP A C 1
ATOM 759 O O . ASP A 1 94 ? 9.686 7.798 -10.469 1.00 90.69 94 ASP A O 1
ATOM 763 N N . ARG A 1 95 ? 11.324 6.390 -11.086 1.00 94.31 95 ARG A N 1
ATOM 764 C CA . ARG A 1 95 ? 10.535 5.752 -12.153 1.00 94.31 95 ARG A CA 1
ATOM 765 C C . ARG A 1 95 ? 9.474 4.840 -11.563 1.00 94.31 95 ARG A C 1
ATOM 767 O O . ARG A 1 95 ? 8.314 4.958 -11.933 1.00 94.31 95 ARG A O 1
ATOM 774 N N . VAL A 1 96 ? 9.877 3.999 -10.610 1.00 95.94 96 VAL A N 1
ATOM 775 C CA . VAL A 1 96 ? 8.964 3.112 -9.883 1.00 95.94 96 VAL A CA 1
ATOM 776 C C . VAL A 1 96 ? 7.921 3.928 -9.132 1.00 95.94 96 VAL A C 1
ATOM 778 O O . VAL A 1 96 ? 6.763 3.544 -9.108 1.00 95.94 96 VAL A O 1
ATOM 781 N N . GLY A 1 97 ? 8.303 5.080 -8.575 1.00 92.94 97 GLY A N 1
ATOM 782 C CA . GLY A 1 97 ? 7.373 5.947 -7.869 1.00 92.94 97 GLY A CA 1
ATOM 783 C C . GLY A 1 97 ? 6.245 6.481 -8.757 1.00 92.94 97 GLY A C 1
ATOM 784 O O . GLY A 1 97 ? 5.082 6.450 -8.373 1.00 92.94 97 GLY A O 1
ATOM 785 N N . ARG A 1 98 ? 6.577 6.931 -9.972 1.00 93.25 98 ARG A N 1
ATOM 786 C CA . ARG A 1 98 ? 5.568 7.382 -10.944 1.00 93.25 98 ARG A CA 1
ATOM 787 C C . ARG A 1 98 ? 4.691 6.229 -11.430 1.00 93.25 98 ARG A C 1
ATOM 789 O O . ARG A 1 98 ? 3.478 6.321 -11.322 1.00 93.25 98 ARG A O 1
ATOM 796 N N . ALA A 1 99 ? 5.310 5.125 -11.847 1.00 96.06 99 ALA A N 1
ATOM 797 C CA . ALA A 1 99 ? 4.591 3.930 -12.286 1.00 96.06 99 ALA A CA 1
ATOM 798 C C . ALA A 1 99 ? 3.624 3.408 -11.213 1.00 96.06 99 ALA A C 1
ATOM 800 O O . ALA A 1 99 ? 2.494 3.046 -11.512 1.00 96.06 99 ALA A O 1
ATOM 801 N N . ALA A 1 100 ? 4.042 3.412 -9.947 1.00 95.19 100 ALA A N 1
ATOM 802 C CA . ALA A 1 100 ? 3.192 3.012 -8.837 1.00 95.19 100 ALA A CA 1
ATOM 803 C C . ALA A 1 100 ? 2.019 3.966 -8.611 1.00 95.19 100 ALA A C 1
ATOM 805 O O . ALA A 1 100 ? 0.919 3.486 -8.370 1.00 95.19 100 ALA A O 1
ATOM 806 N N . ALA A 1 101 ? 2.215 5.284 -8.711 1.00 93.44 101 ALA A N 1
ATOM 807 C CA . ALA A 1 101 ? 1.111 6.240 -8.627 1.00 93.44 101 ALA A CA 1
ATOM 808 C C . ALA A 1 101 ? 0.034 5.947 -9.684 1.00 93.44 101 ALA A C 1
ATOM 810 O O . ALA A 1 101 ? -1.150 5.872 -9.352 1.00 93.44 101 ALA A O 1
ATOM 811 N N . ASP A 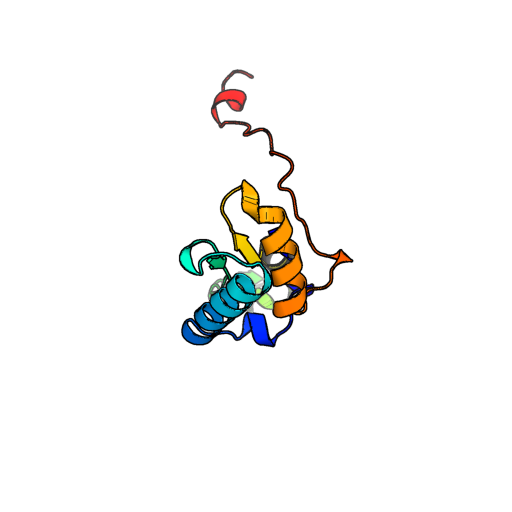1 102 ? 0.466 5.697 -10.921 1.00 94.00 102 ASP A N 1
ATOM 812 C CA . ASP A 1 102 ? -0.414 5.425 -12.055 1.00 94.00 102 ASP A CA 1
ATOM 813 C C . ASP A 1 102 ? -1.123 4.063 -11.914 1.00 94.00 102 ASP A C 1
ATOM 815 O O . ASP A 1 102 ? -2.352 3.989 -11.968 1.00 94.00 102 ASP A O 1
ATOM 819 N N . VAL A 1 103 ? -0.368 2.985 -11.663 1.00 96.31 103 VAL A N 1
ATOM 820 C CA . VAL A 1 103 ? -0.895 1.610 -11.546 1.00 96.31 103 VAL A CA 1
ATOM 821 C C . VAL A 1 103 ? -1.792 1.446 -10.325 1.00 96.31 103 VAL A C 1
ATOM 823 O O . VAL A 1 103 ? -2.820 0.775 -10.402 1.00 96.31 103 VAL A O 1
ATOM 826 N N . LEU A 1 104 ? -1.441 2.049 -9.186 1.00 94.19 104 LEU A N 1
ATOM 827 C CA . LEU A 1 104 ? -2.219 1.954 -7.946 1.00 94.19 104 LEU A CA 1
ATOM 828 C C . LEU A 1 104 ? -3.344 2.999 -7.879 1.00 94.19 104 LEU A C 1
ATOM 830 O O . LEU A 1 104 ? -4.250 2.856 -7.059 1.00 94.19 104 LEU A O 1
ATOM 834 N N . GLY A 1 105 ? -3.374 3.969 -8.798 1.00 93.06 105 GLY A N 1
ATOM 835 C CA . GLY A 1 105 ? -4.391 5.020 -8.840 1.00 93.06 105 GLY A CA 1
ATOM 836 C C . GLY A 1 105 ? -4.376 5.885 -7.581 1.00 93.06 105 GLY A C 1
ATOM 837 O O . GLY A 1 105 ? -5.438 6.192 -7.043 1.00 93.06 105 GLY A O 1
ATOM 838 N N . LEU A 1 106 ? -3.178 6.194 -7.084 1.00 90.12 106 LEU A N 1
ATOM 839 C CA . LEU A 1 106 ? -2.982 6.999 -5.879 1.00 90.12 106 LEU A CA 1
ATOM 840 C C . LEU A 1 106 ? -3.169 8.480 -6.201 1.00 90.12 106 LEU A C 1
ATOM 842 O O . LEU A 1 106 ? -2.844 8.919 -7.306 1.00 90.12 106 LEU A O 1
ATOM 846 N N . ASP A 1 107 ? -3.639 9.254 -5.222 1.00 79.88 107 ASP A N 1
ATOM 847 C CA . ASP A 1 107 ? -3.709 10.707 -5.365 1.00 79.88 107 ASP A CA 1
ATOM 848 C C . ASP A 1 107 ? -2.286 11.295 -5.414 1.00 79.88 107 ASP A C 1
ATOM 850 O O . ASP A 1 107 ? -1.562 11.202 -4.418 1.00 79.88 107 ASP A O 1
ATOM 854 N N . PRO A 1 108 ? -1.860 11.907 -6.537 1.00 70.25 108 PRO A N 1
ATOM 855 C CA . PRO A 1 108 ? -0.519 12.465 -6.674 1.00 70.25 108 PRO A CA 1
ATOM 856 C C . PRO A 1 108 ? -0.201 13.572 -5.658 1.00 70.25 108 PRO A C 1
ATOM 858 O O . PRO A 1 108 ? 0.980 13.774 -5.365 1.00 70.25 108 PRO A O 1
ATOM 861 N N . ASP A 1 109 ? -1.207 14.256 -5.104 1.00 71.56 109 ASP A N 1
ATOM 862 C CA . ASP A 1 109 ? -1.023 15.313 -4.103 1.00 71.56 109 ASP A CA 1
ATOM 863 C C . ASP A 1 109 ? -0.757 14.755 -2.686 1.00 71.56 109 ASP A C 1
ATOM 865 O O . ASP A 1 109 ? -0.167 15.450 -1.853 1.00 71.56 109 ASP A O 1
ATOM 869 N N . GLY A 1 110 ? -1.130 13.495 -2.422 1.00 69.69 110 GLY A N 1
ATOM 870 C CA . GLY A 1 110 ? -0.894 12.780 -1.155 1.00 69.69 110 GLY A CA 1
ATOM 871 C C . GLY A 1 110 ? 0.403 11.957 -1.123 1.00 69.69 110 GLY A C 1
ATOM 872 O O . GLY A 1 110 ? 0.796 11.409 -0.090 1.00 69.69 110 GLY A O 1
ATOM 873 N N . LEU A 1 111 ? 1.115 11.865 -2.251 1.00 76.69 111 LEU A N 1
ATOM 874 C CA . LEU A 1 111 ? 2.321 11.048 -2.355 1.00 76.69 111 LEU A CA 1
ATOM 875 C C . LEU A 1 111 ? 3.533 11.721 -1.729 1.00 76.69 111 LEU A C 1
ATOM 877 O O . LEU A 1 111 ? 3.922 12.835 -2.082 1.00 76.69 111 LEU A O 1
ATOM 881 N N . VAL A 1 112 ? 4.257 10.962 -0.911 1.00 72.31 112 VAL A N 1
ATOM 882 C CA . VAL A 1 112 ? 5.548 11.411 -0.398 1.00 72.31 112 VAL A CA 1
ATOM 883 C C . VAL A 1 112 ? 6.670 10.528 -0.937 1.00 72.31 112 VAL A C 1
ATOM 885 O O . VAL A 1 112 ? 6.830 9.349 -0.605 1.00 72.31 112 VAL A O 1
ATOM 888 N N . ALA A 1 113 ? 7.477 11.126 -1.814 1.00 59.66 113 ALA A N 1
ATOM 889 C CA . ALA A 1 113 ? 8.594 10.461 -2.481 1.00 59.66 113 ALA A CA 1
ATOM 890 C C . ALA A 1 113 ? 9.848 10.354 -1.594 1.00 59.66 113 ALA A C 1
ATOM 892 O O . ALA A 1 113 ? 10.589 9.375 -1.698 1.00 59.66 113 ALA A O 1
ATOM 893 N N . GLU A 1 114 ? 10.059 11.310 -0.684 1.00 52.78 114 GLU A N 1
ATOM 894 C CA . GLU A 1 114 ? 11.239 11.372 0.180 1.00 52.78 114 GLU A CA 1
ATOM 895 C C . GLU A 1 114 ? 10.868 11.233 1.658 1.00 52.78 114 GLU A C 1
ATOM 897 O O . GLU A 1 114 ? 10.157 12.055 2.237 1.00 52.78 114 GLU A O 1
ATOM 902 N N . VAL A 1 115 ? 11.457 10.237 2.320 1.00 52.56 115 VAL A N 1
ATOM 903 C CA . VAL A 1 115 ? 11.753 10.373 3.745 1.00 52.56 115 VAL A CA 1
ATOM 904 C C . VAL A 1 115 ? 12.845 11.434 3.809 1.00 52.56 115 VAL A C 1
ATOM 906 O O . VAL A 1 115 ? 14.009 11.127 3.548 1.00 52.56 115 VAL A O 1
ATOM 909 N N . ARG A 1 116 ? 12.497 12.694 4.120 1.00 36.06 116 ARG A N 1
ATOM 910 C CA . ARG A 1 116 ? 13.497 13.617 4.679 1.00 36.06 116 ARG A CA 1
ATOM 911 C C . ARG A 1 116 ? 14.165 12.823 5.779 1.00 36.06 116 ARG A C 1
ATOM 913 O O . ARG A 1 116 ? 13.447 12.410 6.684 1.00 36.06 116 ARG A O 1
ATOM 920 N N . GLY A 1 117 ? 15.458 12.529 5.633 1.00 39.06 117 GLY A N 1
ATOM 921 C CA . GLY A 1 117 ? 16.202 11.739 6.601 1.00 39.06 117 GLY A CA 1
ATOM 922 C C . GLY A 1 117 ? 15.920 12.318 7.972 1.00 39.06 117 GLY A C 1
ATOM 923 O O . GLY A 1 117 ? 16.445 13.377 8.313 1.00 39.06 117 GLY A O 1
ATOM 924 N N . ALA A 1 118 ? 15.010 11.682 8.709 1.00 39.47 118 ALA A N 1
ATOM 925 C CA . ALA A 1 118 ? 14.824 11.987 10.100 1.00 39.47 118 ALA A CA 1
ATOM 926 C C . ALA A 1 118 ? 16.204 11.715 10.669 1.00 39.47 118 ALA A C 1
ATOM 928 O O . ALA A 1 118 ? 16.707 10.597 10.537 1.00 39.47 118 ALA A O 1
ATOM 929 N N . MET A 1 119 ? 16.859 12.768 11.161 1.00 40.22 119 MET A N 1
ATOM 930 C CA . MET A 1 119 ? 18.043 12.623 11.990 1.00 40.22 119 MET A CA 1
ATOM 931 C C . MET A 1 119 ? 17.704 11.488 12.956 1.00 40.22 119 MET A C 1
ATOM 933 O O . MET A 1 119 ? 16.707 11.624 13.675 1.00 40.22 119 MET A O 1
ATOM 937 N N . PRO A 1 120 ? 18.394 10.337 12.917 1.00 38.06 120 PRO A N 1
ATOM 938 C CA . PRO A 1 120 ? 18.176 9.340 13.934 1.00 38.06 120 PRO A CA 1
ATOM 939 C C . PRO A 1 120 ? 18.686 9.993 15.208 1.00 38.06 120 PRO A C 1
ATOM 941 O O . PRO A 1 120 ? 19.885 9.989 15.459 1.00 38.06 120 PRO A O 1
ATOM 944 N N . THR A 1 121 ? 17.797 10.609 15.985 1.00 40.94 121 THR A N 1
ATOM 945 C CA . THR A 1 121 ? 18.103 10.838 17.386 1.00 40.94 121 THR A CA 1
ATOM 946 C C . THR A 1 121 ? 18.192 9.449 17.980 1.00 40.94 121 THR A C 1
ATOM 948 O O . THR A 1 121 ? 17.190 8.756 18.176 1.00 40.94 121 THR A O 1
ATOM 951 N N . THR A 1 122 ? 19.424 8.981 18.125 1.00 58.97 122 THR A N 1
ATOM 952 C CA . THR A 1 122 ? 19.706 7.735 18.810 1.00 58.97 122 THR A CA 1
ATOM 953 C C . THR A 1 122 ? 19.438 7.959 20.292 1.00 58.97 122 THR A C 1
ATOM 955 O O . THR A 1 122 ? 19.600 9.056 20.828 1.00 58.97 122 THR A O 1
ATOM 958 N N . LEU A 1 123 ? 18.993 6.904 20.972 1.00 50.69 123 LEU A N 1
ATOM 959 C CA . LEU A 1 123 ? 18.651 6.934 22.397 1.00 50.69 123 LEU A CA 1
ATOM 960 C C . LEU A 1 123 ? 19.819 7.414 23.291 1.00 50.69 123 LEU A C 1
ATOM 962 O O . LEU A 1 123 ? 19.601 7.805 24.436 1.00 50.69 123 LEU A O 1
ATOM 966 N N . ASP A 1 124 ? 21.047 7.382 22.766 1.00 56.38 124 ASP A N 1
ATOM 967 C CA . ASP A 1 124 ? 22.267 7.846 23.423 1.00 56.38 124 ASP A CA 1
ATOM 968 C C . ASP A 1 124 ? 22.298 9.371 23.624 1.00 56.38 124 ASP A C 1
ATOM 970 O O . ASP A 1 124 ? 22.800 9.835 24.644 1.00 56.38 124 ASP A O 1
ATOM 974 N N . GLU A 1 125 ? 21.670 10.157 22.741 1.00 57.12 125 GLU A N 1
ATOM 975 C CA . GLU A 1 125 ? 21.650 11.629 22.841 1.00 57.12 125 GLU A CA 1
ATOM 976 C C . GLU A 1 125 ? 20.795 12.145 24.019 1.00 57.12 125 GLU A C 1
ATOM 978 O O . GLU A 1 125 ? 20.937 13.291 24.440 1.00 57.12 125 GLU A O 1
ATOM 983 N N . PHE A 1 126 ? 19.940 11.294 24.603 1.00 54.41 126 PHE A N 1
ATOM 984 C CA . PHE A 1 126 ? 19.141 11.610 25.795 1.00 54.41 126 PHE A CA 1
ATOM 985 C C . PHE A 1 126 ? 19.818 11.230 27.123 1.00 54.41 126 PHE A C 1
ATOM 987 O O . PHE A 1 126 ? 19.282 11.557 28.183 1.00 54.41 126 PHE A O 1
ATOM 994 N N . ARG A 1 127 ? 20.973 10.543 27.110 1.00 55.84 127 ARG A N 1
ATOM 995 C CA . ARG A 1 127 ? 21.684 10.152 28.346 1.00 55.84 127 ARG A CA 1
ATOM 996 C C . ARG A 1 127 ? 22.713 11.172 28.835 1.00 55.84 127 ARG A C 1
ATOM 998 O O . ARG A 1 127 ? 23.054 11.116 30.012 1.00 55.84 127 ARG A O 1
ATOM 1005 N N . ASP A 1 128 ? 23.137 12.112 27.993 1.00 53.69 128 ASP A N 1
ATOM 1006 C CA . ASP A 1 128 ? 24.187 13.091 28.327 1.00 53.69 128 ASP A CA 1
ATOM 1007 C C . ASP A 1 128 ? 23.648 14.464 28.779 1.00 53.69 128 ASP A C 1
ATOM 1009 O O . ASP A 1 128 ? 24.407 15.413 28.967 1.00 53.69 128 ASP A O 1
ATOM 1013 N N . GLY A 1 129 ? 22.332 14.581 28.982 1.00 53.84 129 GLY A N 1
ATOM 1014 C CA . GLY A 1 129 ? 21.667 15.797 29.462 1.00 53.84 129 GLY A CA 1
ATOM 1015 C C . GLY A 1 129 ? 21.223 15.736 30.926 1.00 53.84 129 GLY A C 1
ATOM 1016 O O . GLY A 1 129 ? 20.084 16.113 31.204 1.00 53.84 129 GLY A O 1
ATOM 1017 N N . ALA A 1 130 ? 22.066 15.231 31.835 1.00 40.84 130 ALA A N 1
ATOM 1018 C CA . ALA A 1 130 ? 21.813 15.205 33.284 1.00 40.84 130 ALA A CA 1
ATOM 1019 C C . ALA A 1 130 ? 22.772 16.123 34.053 1.00 40.84 130 ALA A C 1
ATOM 1021 O O . ALA A 1 130 ? 23.994 16.051 33.792 1.00 40.84 130 ALA A O 1
#

pLDDT: mean 77.15, std 19.97, range [36.06, 98.25]

Secondary structure (DSSP, 8-state):
-EE-GGGS-HHHHT--HHHHHHHHHHHHHHTTS-GGG-EEE-PPP--------EEEETTEEEEGGGT-HHHHHHHHHHHHH--EEEE--GGGHHHHHHHHHHHHT--TTT-B----------GGGGTS--

Sequence (130 aa):
MWAEYDDVPERVHEADHDAETELEREIAEEADVARRHVILDVPPEPSMRESTARVTVNGEVRRLERQSPLVSALRTAQRNQWRLGVYAPRPATDRVGRAAADVLGLDPDGLVAEVRGAMPTTLDEFRDGA